Protein AF-A0A2V8UG35-F1 (afdb_monomer)

Foldseek 3Di:
DAAADDPPDDDAPAEAEGAGGDWDWDWDWDQDPPPRDTDTHTQYIAHYANPKADWDDDPQKIKIKSQQADPPPDDDDPVRRQVSGDFMKIFIARNRRNHTPDIPPCVGPGGDDHDDDDDDDDDPPPPDDDDDDDDDDDDD

Radius of gyration: 21.43 Å; Cα contacts (8 Å, |Δi|>4): 266; chains: 1; bounding box: 59×29×73 Å

Solvent-accessible surface area (backbone atoms only — not comparable to full-atom values): 8472 Å² total; per-residue (Å²): 71,74,38,49,78,60,92,86,52,82,77,49,84,32,74,49,62,70,29,66,40,1,45,58,76,44,62,43,80,41,58,47,76,93,72,70,44,81,34,79,42,64,46,18,28,25,32,58,19,45,44,34,47,73,67,44,76,58,97,64,31,33,38,37,38,23,21,14,50,52,85,76,86,68,99,66,55,73,70,62,45,59,70,64,37,40,52,19,33,49,34,33,19,36,61,87,55,39,45,78,76,44,66,50,61,75,77,41,85,50,56,48,80,88,72,75,80,84,86,82,83,84,80,78,72,79,76,75,83,90,73,85,85,76,85,80,80,87,80,135

pLDDT: mean 85.72, std 15.97, range [38.44, 98.69]

Mean predicted aligned error: 9.14 Å

Sequence (140 aa):
MWGPVSESAPKFPIHNGSNPHGSVMAFKIQPDGDSYKPSLQPAWISADFNLPDPVVIANGVVFALSTGENAQQTGSTDEKRMQSARPAVLYALDARSGKVLYQSGSAITSWVHFSGLAVSMFLMARFMPWTTIRKFTVLV

Nearest PDB structures (foldseek):
  5glm-assembly1_A  TM=5.597E-01  e=2.164E+00  uncultured bacterium
  4mlg-assembly1_B  TM=5.110E-01  e=7.663E+00  uncultured organism
  5mp9-assembly1_J  TM=3.159E-01  e=6.831E+00  Saccharomyces cerevisiae S288C

Secondary structure (DSSP, 8-state):
-BSSPPTTSPPPSEE-S--SSB--EEEEEEE-GGG--EEEEEEEE-S--SSBPPPEEETTEEEEEE-------SS--HHHHHHH----EEEEEETTT--EEEE-GGG--S--SS--------------S-----------

Structure (mmCIF, N/CA/C/O backbone):
data_AF-A0A2V8UG35-F1
#
_entry.id   AF-A0A2V8UG35-F1
#
loop_
_atom_site.group_PDB
_atom_site.id
_atom_site.type_symbol
_atom_site.label_atom_id
_atom_site.label_alt_id
_atom_site.label_comp_id
_atom_site.label_asym_id
_atom_site.label_entity_id
_atom_site.label_seq_id
_atom_site.pdbx_PDB_ins_code
_atom_site.Cartn_x
_atom_site.Cartn_y
_a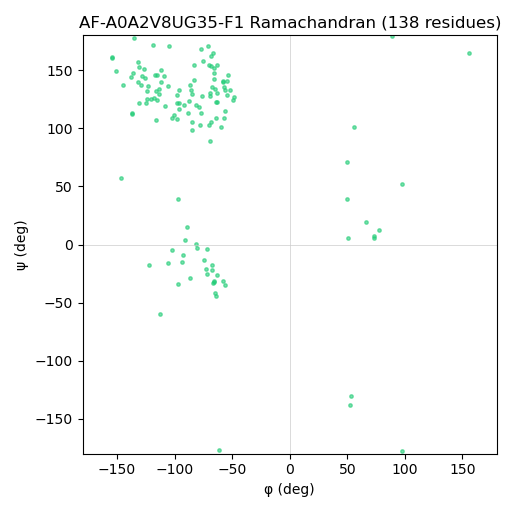tom_site.Cartn_z
_atom_site.occupancy
_atom_site.B_iso_or_equiv
_atom_site.auth_seq_id
_atom_site.auth_comp_id
_atom_site.auth_asym_id
_atom_site.auth_atom_id
_atom_site.pdbx_PDB_model_num
ATOM 1 N N . MET A 1 1 ? 3.938 6.225 2.457 1.00 68.31 1 MET A N 1
ATOM 2 C CA . MET A 1 1 ? 5.005 6.977 3.164 1.00 68.31 1 MET A CA 1
ATOM 3 C C . MET A 1 1 ? 6.350 6.365 2.807 1.00 68.31 1 MET A C 1
ATOM 5 O O . MET A 1 1 ? 6.412 5.144 2.730 1.00 68.31 1 MET A O 1
ATOM 9 N N . TRP A 1 2 ? 7.362 7.189 2.519 1.00 84.62 2 TRP A N 1
ATOM 10 C CA . TRP A 1 2 ? 8.691 6.729 2.096 1.00 84.62 2 TRP A CA 1
ATOM 11 C C . TRP A 1 2 ? 9.570 6.343 3.286 1.00 84.62 2 TRP A C 1
ATOM 13 O O . TRP A 1 2 ? 9.572 7.048 4.294 1.00 84.62 2 TRP A O 1
ATOM 23 N N . GLY A 1 3 ? 10.352 5.280 3.119 1.00 88.69 3 GLY A N 1
ATOM 24 C CA . GLY A 1 3 ? 11.383 4.853 4.055 1.00 88.69 3 GLY A CA 1
ATOM 25 C C . GLY A 1 3 ? 10.868 3.898 5.131 1.00 88.69 3 GLY A C 1
ATOM 26 O O . GLY A 1 3 ? 9.679 3.553 5.149 1.00 88.69 3 GLY A O 1
ATOM 27 N N . PRO A 1 4 ? 11.767 3.448 6.021 1.00 92.75 4 PRO A N 1
ATOM 28 C CA . PRO A 1 4 ? 11.409 2.539 7.093 1.00 92.75 4 PRO A CA 1
ATOM 29 C C . PRO A 1 4 ? 10.506 3.231 8.115 1.00 92.75 4 PRO A C 1
ATOM 31 O O . PRO A 1 4 ? 10.429 4.458 8.211 1.00 92.75 4 PRO A O 1
ATOM 34 N N . VAL A 1 5 ? 9.835 2.419 8.925 1.00 92.31 5 VAL A N 1
ATOM 35 C CA . VAL A 1 5 ? 9.084 2.901 10.087 1.00 92.31 5 VAL A CA 1
ATOM 36 C C . VAL A 1 5 ? 10.016 3.684 11.017 1.00 92.31 5 VAL A C 1
ATOM 38 O O . VAL A 1 5 ? 11.122 3.228 11.299 1.00 92.31 5 VAL A O 1
ATOM 41 N N . SER A 1 6 ? 9.560 4.840 11.518 1.00 91.12 6 SER A N 1
ATOM 42 C CA . SER A 1 6 ? 10.319 5.625 12.501 1.00 91.12 6 SER A CA 1
ATOM 43 C C . SER A 1 6 ? 10.697 4.772 13.715 1.00 91.12 6 SER A C 1
ATOM 45 O O . SER A 1 6 ? 9.874 4.016 14.235 1.00 91.12 6 SER A O 1
ATOM 47 N N . GLU A 1 7 ? 1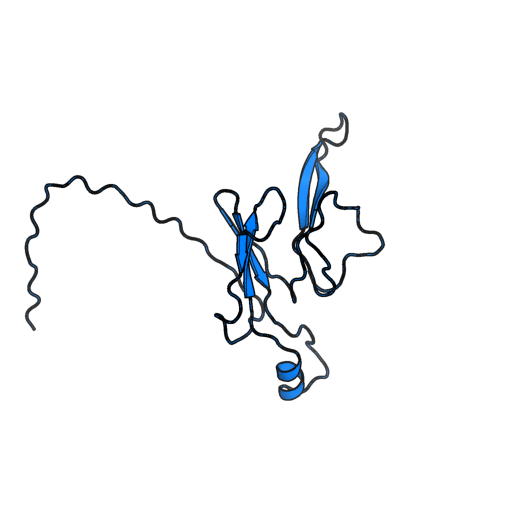1.912 4.957 14.227 1.00 90.88 7 GLU A N 1
ATOM 48 C CA . GLU A 1 7 ? 12.389 4.294 15.446 1.00 90.88 7 GLU A CA 1
ATOM 49 C C . GLU A 1 7 ? 11.501 4.602 16.663 1.00 90.88 7 GLU A C 1
ATOM 51 O O . GLU A 1 7 ? 11.311 3.753 17.535 1.00 90.88 7 GLU A O 1
ATOM 56 N N . SER A 1 8 ? 10.902 5.797 16.684 1.00 92.50 8 SER A N 1
ATOM 57 C CA . SER A 1 8 ? 9.982 6.271 17.722 1.00 92.50 8 SER A CA 1
ATOM 58 C C . SER A 1 8 ? 8.506 5.975 17.434 1.00 92.50 8 SER A C 1
ATOM 60 O O . SER A 1 8 ? 7.635 6.410 18.190 1.00 92.50 8 SER A O 1
ATOM 62 N N . ALA A 1 9 ? 8.189 5.264 16.347 1.00 88.12 9 ALA A N 1
ATOM 63 C CA . ALA A 1 9 ? 6.805 4.949 16.016 1.00 88.12 9 ALA A CA 1
ATOM 64 C C . ALA A 1 9 ? 6.169 4.012 17.063 1.00 88.12 9 ALA A C 1
ATOM 66 O O . ALA A 1 9 ? 6.838 3.112 17.590 1.00 88.12 9 ALA A O 1
ATOM 67 N N . PRO A 1 10 ? 4.853 4.149 17.313 1.00 90.19 10 PRO A N 1
ATOM 68 C CA . PRO A 1 10 ? 4.099 3.174 18.087 1.00 90.19 10 PRO A CA 1
ATOM 69 C C . PRO A 1 10 ? 4.257 1.756 17.528 1.00 90.19 10 PRO A C 1
ATOM 71 O O . PRO A 1 10 ? 4.338 1.548 16.315 1.00 90.19 10 PRO A O 1
ATOM 74 N N . LYS A 1 11 ? 4.265 0.755 18.412 1.00 93.19 11 LYS A N 1
ATOM 75 C CA . LYS A 1 11 ? 4.339 -0.646 17.992 1.00 93.19 11 LYS A CA 1
ATOM 76 C C . LYS A 1 11 ? 2.982 -1.110 17.471 1.00 93.19 11 LYS A C 1
ATOM 78 O O . LYS A 1 11 ? 1.967 -0.981 18.150 1.00 93.19 11 LYS A O 1
ATOM 83 N N . PHE A 1 12 ? 2.982 -1.679 16.271 1.00 95.69 12 PHE A N 1
ATOM 84 C CA . PHE A 1 12 ? 1.804 -2.310 15.690 1.00 95.69 12 PHE A CA 1
ATOM 85 C C . PHE A 1 12 ? 1.707 -3.763 16.173 1.00 95.69 12 PHE A C 1
ATOM 87 O O . PHE A 1 12 ? 2.709 -4.477 16.113 1.00 95.69 12 PHE A O 1
ATOM 94 N N . PRO A 1 13 ? 0.530 -4.231 16.624 1.00 97.38 13 PRO A N 1
ATOM 95 C CA . PRO A 1 13 ? 0.381 -5.593 17.137 1.00 97.38 13 PRO A CA 1
ATOM 96 C C . PRO A 1 13 ? 0.422 -6.667 16.038 1.00 97.38 13 PRO A C 1
ATOM 98 O O . PRO A 1 13 ? 0.710 -7.824 16.331 1.00 97.38 13 PRO A O 1
ATOM 101 N N . ILE A 1 14 ? 0.154 -6.306 14.777 1.00 98.06 14 ILE A N 1
ATOM 102 C CA . ILE A 1 14 ? 0.250 -7.205 13.619 1.00 98.06 14 ILE A CA 1
ATOM 103 C C . ILE A 1 14 ? 1.257 -6.628 12.622 1.00 98.06 14 ILE A C 1
ATOM 105 O O . ILE A 1 14 ? 1.107 -5.488 12.175 1.00 98.06 14 ILE A O 1
ATOM 109 N N . HIS A 1 15 ? 2.254 -7.434 12.252 1.00 96.25 15 HIS A N 1
ATOM 110 C CA . HIS A 1 15 ? 3.333 -7.059 11.338 1.00 96.25 15 HIS A CA 1
ATOM 111 C C . HIS A 1 15 ? 3.402 -8.044 10.169 1.00 96.25 15 HIS A C 1
ATOM 113 O O . HIS A 1 15 ? 3.597 -9.240 10.377 1.00 96.25 15 HIS A O 1
ATOM 119 N N . ASN A 1 16 ? 3.271 -7.557 8.934 1.00 96.75 16 ASN A N 1
ATOM 120 C CA . ASN A 1 16 ? 3.217 -8.409 7.740 1.00 96.75 16 ASN A CA 1
ATOM 121 C C . ASN A 1 16 ? 4.582 -8.550 7.034 1.00 96.75 16 ASN A C 1
ATOM 123 O O . ASN A 1 16 ? 4.649 -8.569 5.811 1.00 96.75 16 ASN A O 1
ATOM 127 N N . GLY A 1 17 ? 5.673 -8.669 7.798 1.00 93.69 17 GLY A N 1
ATOM 128 C CA . GLY A 1 17 ? 7.046 -8.746 7.266 1.00 93.69 17 GLY A CA 1
ATOM 129 C C . GLY A 1 17 ? 7.790 -7.408 7.277 1.00 93.69 17 GLY A C 1
ATOM 130 O O . GLY A 1 17 ? 7.278 -6.425 7.800 1.00 93.69 17 GLY A O 1
ATOM 131 N N . SER A 1 18 ? 9.023 -7.379 6.767 1.00 94.50 18 SER A N 1
ATOM 132 C CA . SER A 1 18 ? 9.843 -6.160 6.720 1.00 94.50 18 SER A CA 1
ATOM 133 C C . SER A 1 18 ? 9.282 -5.129 5.737 1.00 94.50 18 SER A C 1
ATOM 135 O O . SER A 1 18 ? 8.596 -5.482 4.780 1.00 94.50 18 SER A O 1
ATOM 137 N N . ASN A 1 19 ? 9.574 -3.852 5.987 1.00 95.19 19 ASN A N 1
ATOM 138 C CA . ASN A 1 19 ? 9.075 -2.711 5.212 1.00 95.19 19 ASN A CA 1
ATOM 139 C C . ASN A 1 19 ? 10.082 -1.537 5.126 1.00 95.19 19 ASN A C 1
ATOM 141 O O . ASN A 1 19 ? 9.776 -0.423 5.558 1.00 95.19 19 ASN A O 1
ATOM 145 N N . PRO A 1 20 ? 11.306 -1.773 4.615 1.00 95.06 20 PRO A N 1
ATOM 146 C CA . PRO A 1 20 ? 12.369 -0.766 4.575 1.00 95.06 20 PRO A CA 1
ATOM 147 C C . PRO A 1 20 ? 12.116 0.427 3.637 1.00 95.06 20 PRO A C 1
ATOM 149 O O . PRO A 1 20 ? 12.735 1.472 3.828 1.00 95.06 20 PRO A O 1
ATOM 152 N N . HIS A 1 21 ? 11.251 0.307 2.628 1.00 93.50 21 HIS A N 1
ATOM 153 C CA . HIS A 1 21 ? 11.048 1.349 1.610 1.00 93.50 21 HIS A CA 1
ATOM 154 C C . HIS A 1 21 ? 9.735 2.117 1.782 1.00 93.50 21 HIS A C 1
ATOM 156 O O . HIS A 1 21 ? 9.567 3.205 1.220 1.00 93.50 21 HIS A O 1
ATOM 162 N N . GLY A 1 22 ? 8.819 1.572 2.574 1.00 94.50 22 GLY A N 1
ATOM 163 C CA . GLY A 1 22 ? 7.520 2.157 2.844 1.00 94.50 22 GLY A CA 1
ATOM 164 C C . GLY A 1 22 ? 6.504 1.102 3.252 1.00 94.50 22 GLY A C 1
ATOM 165 O O . GLY A 1 22 ? 6.702 -0.100 3.084 1.00 94.50 22 GLY A O 1
ATOM 166 N N . SER A 1 23 ? 5.389 1.558 3.812 1.00 96.06 23 SER A N 1
ATOM 167 C CA . SER A 1 23 ? 4.296 0.686 4.243 1.00 96.06 23 SER A CA 1
ATOM 168 C C . SER A 1 23 ? 2.953 1.409 4.257 1.00 96.06 23 SER A C 1
ATOM 170 O O . SER A 1 23 ? 2.875 2.643 4.274 1.00 96.06 23 SER A O 1
ATOM 172 N N . VAL A 1 24 ? 1.893 0.605 4.264 1.00 96.44 24 VAL A N 1
ATOM 173 C CA . VAL A 1 24 ? 0.533 0.994 4.632 1.00 96.44 24 VAL A CA 1
ATOM 174 C C . VAL A 1 24 ? 0.326 0.632 6.101 1.00 96.44 24 VAL A C 1
ATOM 176 O O . VAL A 1 24 ? 0.643 -0.479 6.533 1.00 96.44 24 VAL A O 1
ATOM 179 N N . MET A 1 25 ? -0.217 1.572 6.868 1.00 96.25 25 MET A N 1
ATOM 180 C CA . MET A 1 25 ? -0.462 1.427 8.301 1.00 96.25 25 MET A CA 1
ATOM 181 C C . MET A 1 25 ? -1.937 1.664 8.591 1.00 96.25 25 MET A C 1
ATOM 183 O O . MET A 1 25 ? -2.523 2.619 8.080 1.00 96.25 25 MET A O 1
ATOM 187 N N . ALA A 1 26 ? -2.523 0.827 9.439 1.00 96.88 26 ALA A N 1
ATOM 188 C CA . ALA A 1 26 ? -3.894 0.994 9.892 1.00 96.88 26 ALA A CA 1
ATOM 189 C C . ALA A 1 26 ? -3.948 1.343 11.375 1.00 96.88 26 ALA A C 1
ATOM 191 O O . ALA A 1 26 ? -3.241 0.758 12.199 1.00 96.88 26 ALA A O 1
ATOM 192 N N . PHE A 1 27 ? -4.858 2.252 11.710 1.00 95.75 27 PHE A N 1
ATOM 193 C CA . PHE A 1 27 ? -5.143 2.673 13.073 1.00 95.75 27 PHE A CA 1
ATOM 194 C C . PHE A 1 27 ? -6.634 2.510 13.359 1.00 95.75 27 PHE A C 1
ATOM 196 O O . PHE A 1 27 ? -7.478 2.753 12.495 1.00 95.75 27 PHE A O 1
ATOM 203 N N . LYS A 1 28 ? -6.963 2.116 14.585 1.00 93.81 28 LYS A N 1
ATOM 204 C CA . LYS A 1 28 ? -8.317 2.216 15.129 1.00 93.81 28 LYS A CA 1
ATOM 205 C C . LYS A 1 28 ? -8.484 3.597 15.745 1.00 93.81 28 LYS A C 1
ATOM 207 O O . LYS A 1 28 ? -7.603 4.053 16.466 1.00 93.81 28 LYS A O 1
ATOM 212 N N . ILE A 1 29 ? -9.629 4.224 15.505 1.00 93.12 29 ILE A N 1
ATOM 213 C CA . ILE A 1 29 ? -10.023 5.435 16.224 1.00 93.12 29 ILE A CA 1
ATOM 214 C C . ILE A 1 29 ? -10.756 4.992 17.489 1.00 93.12 29 ILE A C 1
ATOM 216 O O . ILE A 1 29 ? -11.729 4.241 17.403 1.00 93.12 29 ILE A O 1
ATOM 220 N N . GLN A 1 30 ? -10.276 5.420 18.654 1.00 89.69 30 GLN A N 1
ATOM 221 C CA . GLN A 1 30 ? -10.890 5.121 19.950 1.00 89.69 30 GLN A CA 1
ATOM 222 C C . GLN A 1 30 ? -10.928 6.370 20.834 1.00 89.69 30 GLN A C 1
ATOM 224 O O . GLN A 1 30 ? -10.015 7.187 20.738 1.00 89.69 30 GLN A O 1
ATOM 229 N N . PRO A 1 31 ? -11.936 6.532 21.705 1.00 88.12 31 PRO A N 1
ATOM 230 C CA . PRO A 1 31 ? -11.920 7.580 22.719 1.00 88.12 31 PRO A CA 1
ATOM 231 C C . PRO A 1 31 ? -10.695 7.460 23.632 1.00 88.12 31 PRO A C 1
ATOM 233 O O . PRO A 1 31 ? -10.309 6.357 24.017 1.00 88.12 31 PRO A O 1
ATOM 236 N N . ASP A 1 32 ? -10.099 8.594 23.978 1.00 85.38 32 ASP A N 1
ATOM 237 C CA . ASP A 1 32 ? -9.051 8.689 24.988 1.00 85.38 32 ASP A CA 1
ATOM 238 C C . ASP A 1 32 ? -9.678 8.813 26.383 1.00 85.38 32 ASP A C 1
ATOM 240 O O . ASP A 1 32 ? -10.148 9.889 26.784 1.00 85.38 32 ASP A O 1
ATOM 244 N N . GLY A 1 33 ? -9.744 7.684 27.092 1.00 79.19 33 GLY A N 1
ATOM 245 C CA . GLY A 1 33 ? -10.427 7.572 28.381 1.00 79.19 33 GLY A CA 1
ATOM 246 C C . GLY A 1 33 ? -11.868 8.088 28.318 1.00 79.19 33 GLY A C 1
ATOM 247 O O . GLY A 1 33 ? -12.578 7.880 27.333 1.00 79.19 33 GLY A O 1
ATOM 248 N N . ASP A 1 34 ? -12.279 8.826 29.348 1.00 81.88 34 ASP A N 1
ATOM 249 C CA . ASP A 1 34 ? -13.619 9.425 29.429 1.00 81.88 34 ASP A CA 1
ATOM 250 C C . ASP A 1 34 ? -13.750 10.728 28.618 1.00 81.88 34 ASP A C 1
ATOM 252 O O . ASP A 1 34 ? -14.820 11.332 28.556 1.00 81.88 34 ASP A O 1
ATOM 256 N N . SER A 1 35 ? -12.663 11.205 28.001 1.00 76.38 35 SER A N 1
ATOM 257 C CA . SER A 1 35 ? -12.602 12.562 27.445 1.00 76.38 35 SER A CA 1
ATOM 258 C C . SER A 1 35 ? -13.237 12.717 26.057 1.00 76.38 35 SER A C 1
ATOM 260 O O . SER A 1 35 ? -13.209 13.817 25.507 1.00 76.38 35 SER A O 1
ATOM 262 N N . TYR A 1 36 ? -13.797 11.648 25.471 1.00 82.62 36 TYR A N 1
ATOM 263 C CA . TYR A 1 36 ? -14.322 11.572 24.090 1.00 82.62 36 TYR A CA 1
ATOM 264 C C . TYR A 1 36 ? -13.362 12.071 22.989 1.00 82.62 36 TYR A C 1
ATOM 266 O O . TYR A 1 36 ? -13.734 12.117 21.815 1.00 82.62 36 TYR A O 1
ATOM 274 N N . LYS A 1 37 ? -12.116 12.423 23.325 1.00 91.94 37 LYS A N 1
ATOM 275 C CA . LYS A 1 37 ? -11.108 12.856 22.360 1.00 91.94 37 LYS A CA 1
ATOM 276 C C . LYS A 1 37 ? -10.703 11.654 21.508 1.00 91.94 37 LYS A C 1
ATOM 278 O O . LYS A 1 37 ? -10.404 10.604 22.072 1.00 91.94 37 LYS A O 1
ATOM 283 N N . PRO A 1 38 ? -10.683 11.762 20.171 1.00 91.69 38 PRO A N 1
ATOM 284 C CA . PRO A 1 38 ? -10.248 10.656 19.334 1.00 91.69 38 PRO A CA 1
ATOM 285 C C . PRO A 1 38 ? -8.742 10.419 19.508 1.00 91.69 38 PRO A C 1
ATOM 287 O O . PRO A 1 38 ? -7.934 11.330 19.340 1.00 91.69 38 PRO A O 1
ATOM 290 N N . SER A 1 39 ? -8.371 9.177 19.801 1.00 92.25 39 SER A N 1
ATOM 291 C CA . SER A 1 39 ? -7.002 8.663 19.798 1.00 92.25 39 SER A CA 1
ATOM 292 C C . SER A 1 39 ? -6.819 7.648 18.668 1.00 92.25 39 SER A C 1
ATOM 294 O O . SER A 1 39 ? -7.765 6.960 18.271 1.00 92.25 39 SER A O 1
ATOM 296 N N . LEU A 1 40 ? -5.596 7.558 18.139 1.00 93.31 40 LEU A N 1
ATOM 297 C CA . LEU A 1 40 ? -5.216 6.581 17.118 1.00 93.31 40 LEU A CA 1
ATOM 298 C C . LEU A 1 40 ? -4.475 5.417 17.773 1.00 93.31 40 LEU A C 1
ATOM 300 O O . LEU A 1 40 ? -3.344 5.567 18.226 1.00 93.31 40 LEU A O 1
ATOM 304 N N . GLN A 1 41 ? -5.100 4.245 17.782 1.00 94.00 41 GLN A N 1
ATOM 305 C CA . GLN A 1 41 ? -4.500 3.012 18.284 1.00 94.00 41 GLN A CA 1
ATOM 306 C C . GLN A 1 41 ? -3.934 2.196 17.112 1.00 94.00 41 GLN A C 1
ATOM 308 O O . GLN A 1 41 ? -4.698 1.855 16.203 1.00 94.00 41 GLN A O 1
ATOM 313 N N . PRO A 1 42 ? -2.630 1.863 17.090 1.00 96.12 42 PRO A N 1
ATOM 314 C CA . PRO A 1 42 ? -2.037 1.044 16.032 1.00 96.12 42 PRO A CA 1
ATOM 315 C C . PRO A 1 42 ? -2.754 -0.304 15.880 1.00 96.12 42 PRO A C 1
ATOM 317 O O . PRO A 1 42 ? -3.001 -0.997 16.868 1.00 96.12 42 PRO A O 1
ATOM 320 N N . ALA A 1 43 ? -3.085 -0.698 14.648 1.00 97.56 43 ALA A N 1
ATOM 321 C CA . ALA A 1 43 ? -3.794 -1.949 14.365 1.00 97.56 43 ALA A CA 1
ATOM 322 C C . ALA A 1 43 ? -2.917 -2.957 13.617 1.00 97.56 43 ALA A C 1
ATOM 324 O O . ALA A 1 43 ? -2.667 -4.050 14.115 1.00 97.56 43 ALA A O 1
ATOM 325 N N . TRP A 1 44 ? -2.426 -2.595 12.435 1.00 98.06 44 TRP A N 1
ATOM 326 C CA . TRP A 1 44 ? -1.515 -3.435 11.662 1.00 98.06 44 TRP A CA 1
ATOM 327 C C . TRP A 1 44 ? -0.639 -2.599 10.738 1.00 98.06 44 TRP A C 1
ATOM 329 O O . TRP A 1 44 ? -0.975 -1.459 10.403 1.00 98.06 44 TRP A O 1
ATOM 339 N N . ILE A 1 45 ? 0.470 -3.196 10.312 1.00 97.50 45 ILE A N 1
ATOM 340 C CA . ILE A 1 45 ? 1.374 -2.631 9.315 1.00 97.50 45 ILE A CA 1
ATOM 341 C C . ILE A 1 45 ? 1.661 -3.647 8.205 1.00 97.50 45 ILE A C 1
ATOM 343 O O . ILE A 1 45 ? 1.808 -4.849 8.459 1.00 97.50 45 ILE A O 1
ATOM 347 N N . SER A 1 46 ? 1.661 -3.175 6.958 1.00 97.50 46 SER A N 1
ATOM 348 C CA . SER A 1 46 ? 1.891 -4.005 5.775 1.00 97.50 46 SER A CA 1
ATOM 349 C C . SER A 1 46 ? 3.346 -4.469 5.653 1.00 97.50 46 SER A C 1
ATOM 351 O O . SER A 1 46 ? 4.240 -3.966 6.338 1.00 97.50 46 SER A O 1
ATOM 353 N N . ALA A 1 47 ? 3.568 -5.384 4.705 1.00 95.75 47 ALA A N 1
ATOM 354 C CA . ALA A 1 47 ? 4.880 -5.657 4.126 1.00 95.75 47 ALA A CA 1
ATOM 355 C C . ALA A 1 47 ? 5.458 -4.413 3.420 1.00 95.75 47 ALA A C 1
ATOM 357 O O . ALA A 1 47 ? 4.842 -3.341 3.416 1.00 95.75 47 ALA A O 1
ATOM 358 N N . ASP A 1 48 ? 6.623 -4.583 2.803 1.00 96.31 48 ASP A N 1
ATOM 359 C CA . ASP A 1 48 ? 7.323 -3.549 2.052 1.00 96.31 48 ASP A CA 1
ATOM 360 C C . ASP A 1 48 ? 6.550 -3.063 0.823 1.00 96.31 48 ASP A C 1
ATOM 362 O O . ASP A 1 48 ? 6.103 -3.846 -0.017 1.00 96.31 48 ASP A O 1
ATOM 366 N N . PHE A 1 49 ? 6.433 -1.745 0.712 1.00 95.81 49 PHE A N 1
ATOM 367 C CA . PHE A 1 49 ? 5.971 -1.052 -0.479 1.00 95.81 49 PHE A CA 1
ATOM 368 C C . PHE A 1 49 ? 7.049 -0.058 -0.886 1.00 95.81 49 PHE A C 1
ATOM 370 O O . PHE A 1 49 ? 7.399 0.834 -0.113 1.00 95.81 49 PHE A O 1
ATOM 377 N N . ASN A 1 50 ? 7.508 -0.132 -2.133 1.00 94.12 50 ASN A N 1
ATOM 378 C CA . ASN A 1 50 ? 8.279 0.960 -2.704 1.00 94.12 50 ASN A CA 1
ATOM 379 C C . ASN A 1 50 ? 7.336 2.144 -2.934 1.00 94.12 50 ASN A C 1
ATOM 381 O O . ASN A 1 50 ? 6.532 2.097 -3.871 1.00 94.12 50 ASN A O 1
ATOM 385 N N . LEU A 1 51 ? 7.416 3.142 -2.044 1.00 92.75 51 LEU A N 1
ATOM 386 C CA . LEU A 1 51 ? 6.684 4.410 -2.111 1.00 92.75 51 LEU A CA 1
ATOM 387 C C . LEU A 1 51 ? 5.174 4.215 -2.347 1.00 92.75 51 LEU A C 1
ATOM 389 O O . LEU A 1 51 ? 4.697 4.487 -3.445 1.00 92.75 51 LEU A O 1
ATOM 393 N N . PRO A 1 52 ? 4.402 3.709 -1.363 1.00 94.12 52 PRO A N 1
ATOM 394 C CA . PRO A 1 52 ? 2.983 3.449 -1.572 1.00 94.12 52 PRO A CA 1
ATOM 395 C C . PRO A 1 52 ? 2.189 4.744 -1.763 1.00 94.12 52 PRO A C 1
ATOM 397 O O . PRO A 1 52 ? 2.347 5.683 -0.973 1.00 94.12 52 PRO A O 1
ATOM 400 N N . ASP A 1 53 ? 1.295 4.729 -2.749 1.00 93.31 53 ASP A N 1
ATOM 401 C CA . ASP A 1 53 ? 0.287 5.768 -2.980 1.00 93.31 53 ASP A CA 1
ATOM 402 C C . ASP A 1 53 ? -0.903 5.654 -2.005 1.00 93.31 53 ASP A C 1
ATOM 404 O O . ASP A 1 53 ? -1.041 4.638 -1.306 1.00 93.31 53 ASP A O 1
ATOM 408 N N . PRO A 1 54 ? -1.787 6.674 -1.931 1.00 93.94 54 PRO A N 1
ATOM 409 C CA . PRO A 1 54 ? -3.021 6.590 -1.158 1.00 93.94 54 PRO A CA 1
ATOM 410 C C . PRO A 1 54 ? -3.844 5.345 -1.511 1.00 93.94 54 PRO A C 1
ATOM 412 O O . PRO A 1 54 ? -4.066 5.025 -2.679 1.00 93.94 54 PRO A O 1
ATOM 415 N N . VAL A 1 55 ? -4.308 4.638 -0.480 1.00 95.62 55 VAL A N 1
ATOM 416 C CA . VAL A 1 55 ? -5.060 3.391 -0.647 1.00 95.62 55 VAL A CA 1
ATOM 417 C C . VAL A 1 55 ? -6.540 3.647 -0.916 1.00 95.62 55 VAL A C 1
ATOM 419 O O . VAL A 1 55 ? -7.109 4.637 -0.458 1.00 95.62 55 VAL A O 1
ATOM 422 N N . VAL A 1 56 ? -7.191 2.695 -1.582 1.00 96.44 56 VAL A N 1
ATOM 423 C CA . VAL A 1 56 ? -8.652 2.648 -1.733 1.00 96.44 56 VAL A CA 1
ATOM 424 C C . VAL A 1 56 ? -9.185 1.437 -0.990 1.00 96.44 56 VAL A C 1
ATOM 426 O O . VAL A 1 56 ? -8.644 0.343 -1.115 1.00 96.44 56 VAL A O 1
ATOM 429 N N . ILE A 1 57 ? -10.252 1.611 -0.213 1.00 96.38 57 ILE A N 1
ATOM 430 C CA . ILE A 1 57 ? -10.817 0.539 0.612 1.00 96.38 57 ILE A CA 1
ATOM 431 C C . ILE A 1 57 ? -12.245 0.255 0.158 1.00 96.38 57 ILE A C 1
ATOM 433 O O . ILE A 1 57 ? -13.077 1.159 0.126 1.00 96.38 57 ILE A O 1
ATOM 437 N N . ALA A 1 58 ? -12.544 -1.003 -0.159 1.00 96.00 58 ALA A N 1
ATOM 438 C CA . ALA A 1 58 ? -13.889 -1.451 -0.509 1.00 96.00 58 ALA A CA 1
ATOM 439 C C . ALA A 1 58 ? -14.128 -2.875 0.002 1.00 96.00 58 ALA A C 1
ATOM 441 O O . ALA A 1 58 ? -13.260 -3.735 -0.114 1.00 96.00 58 ALA A O 1
ATOM 442 N N . ASN A 1 59 ? -15.310 -3.130 0.573 1.00 95.00 59 ASN A N 1
ATOM 443 C CA . ASN A 1 59 ? -15.750 -4.462 1.016 1.00 95.00 59 ASN A CA 1
ATOM 444 C C . ASN A 1 59 ? -14.730 -5.227 1.888 1.00 95.00 59 ASN A C 1
ATOM 446 O O . ASN A 1 59 ? -14.568 -6.436 1.755 1.00 95.00 59 ASN A O 1
ATOM 450 N N . GLY A 1 60 ? -14.034 -4.525 2.788 1.00 96.88 60 GLY A N 1
ATOM 451 C CA . GLY A 1 60 ? -13.045 -5.138 3.683 1.00 96.88 60 GLY A CA 1
ATOM 452 C C . GLY A 1 60 ? -11.700 -5.463 3.024 1.00 96.88 60 GLY A C 1
ATOM 453 O O . GLY A 1 60 ? -10.887 -6.156 3.632 1.00 96.88 60 GLY A O 1
ATOM 454 N N . VAL A 1 61 ? -11.450 -4.948 1.820 1.00 98.00 61 VAL A N 1
ATOM 455 C CA . VAL A 1 61 ? -10.188 -5.085 1.090 1.00 98.00 61 VAL A CA 1
ATOM 456 C C . VAL A 1 61 ? -9.549 -3.712 0.917 1.00 98.00 61 VAL A C 1
ATOM 458 O O . VAL A 1 61 ? -10.215 -2.759 0.511 1.00 98.00 61 VAL A O 1
ATOM 461 N N . VAL A 1 62 ? -8.258 -3.615 1.221 1.00 98.19 62 VAL A N 1
ATOM 462 C CA . VAL A 1 62 ? -7.427 -2.438 0.947 1.00 98.19 62 VAL A CA 1
ATOM 463 C C . VAL A 1 62 ? -6.692 -2.673 -0.365 1.00 98.19 62 VAL A C 1
ATOM 465 O O . VAL A 1 62 ? -5.869 -3.580 -0.460 1.00 98.19 62 VAL A O 1
ATOM 468 N N . PHE A 1 63 ? -6.974 -1.850 -1.364 1.00 97.75 63 PHE A N 1
ATOM 469 C CA . PHE A 1 63 ? -6.232 -1.795 -2.613 1.00 97.75 63 PHE A CA 1
ATOM 470 C C . PHE A 1 63 ? -5.127 -0.756 -2.478 1.00 97.75 63 PHE A C 1
ATOM 472 O O . PHE A 1 63 ? -5.392 0.418 -2.210 1.00 97.75 63 PHE A O 1
ATOM 479 N N . ALA A 1 64 ? -3.888 -1.204 -2.634 1.00 97.00 64 ALA A N 1
ATOM 480 C CA . ALA A 1 64 ? -2.701 -0.383 -2.465 1.00 97.00 64 ALA A CA 1
ATOM 481 C C . ALA A 1 64 ? -1.764 -0.582 -3.653 1.00 97.00 64 ALA A C 1
ATOM 483 O O . ALA A 1 64 ? -1.574 -1.706 -4.118 1.00 97.00 64 ALA A O 1
ATOM 484 N N . LEU A 1 65 ? -1.156 0.502 -4.125 1.00 96.94 65 LEU A N 1
ATOM 485 C CA . LEU A 1 65 ? -0.177 0.458 -5.201 1.00 96.94 65 LEU A CA 1
ATOM 486 C C . LEU A 1 65 ? 1.209 0.735 -4.625 1.00 96.94 65 LEU A C 1
ATOM 488 O O . LEU A 1 65 ? 1.451 1.810 -4.080 1.00 96.94 65 LEU A O 1
ATOM 492 N N . SER A 1 66 ? 2.124 -0.224 -4.754 1.00 96.12 66 SER A N 1
ATOM 493 C CA . SER A 1 66 ? 3.552 0.076 -4.668 1.00 96.12 66 SER A CA 1
ATOM 494 C C . SER A 1 66 ? 3.941 0.707 -5.995 1.00 96.12 66 SER A C 1
ATOM 496 O O . SER A 1 66 ? 3.859 0.049 -7.028 1.00 96.12 66 SER A O 1
ATOM 498 N N . THR A 1 67 ? 4.301 1.984 -5.981 1.00 94.94 67 THR A N 1
ATOM 499 C CA . THR A 1 67 ? 4.423 2.791 -7.205 1.00 94.94 67 THR A CA 1
ATOM 500 C C . THR A 1 67 ? 5.625 2.415 -8.052 1.00 94.94 67 THR A C 1
ATOM 502 O O . THR A 1 67 ? 5.614 2.638 -9.261 1.00 94.94 67 THR A O 1
ATOM 505 N N . GLY A 1 68 ? 6.666 1.855 -7.426 1.00 93.69 68 GLY A N 1
ATOM 506 C CA . GLY A 1 68 ? 7.910 1.591 -8.135 1.00 93.69 68 GLY A CA 1
ATOM 507 C C . GLY A 1 68 ? 8.722 2.861 -8.427 1.00 93.69 68 GLY A C 1
ATOM 508 O O . GLY A 1 68 ? 9.738 2.803 -9.116 1.00 93.69 68 GLY A O 1
ATOM 509 N N . GLU A 1 69 ? 8.295 4.002 -7.887 1.00 90.50 69 GLU A N 1
ATOM 510 C CA . GLU A 1 69 ? 8.898 5.303 -8.132 1.00 90.50 69 GLU A CA 1
ATOM 511 C C . GLU A 1 69 ? 10.357 5.388 -7.640 1.00 90.50 69 GLU A C 1
ATOM 513 O O . GLU A 1 69 ? 10.774 4.708 -6.699 1.00 90.50 69 GLU A O 1
ATOM 518 N N . ASN A 1 70 ? 11.123 6.284 -8.266 1.00 86.50 70 ASN A N 1
ATOM 519 C CA . ASN A 1 70 ? 12.299 6.898 -7.665 1.00 86.50 70 ASN A CA 1
ATOM 520 C C . ASN A 1 70 ? 11.975 8.329 -7.188 1.00 86.50 70 ASN A C 1
ATOM 522 O O . ASN A 1 70 ? 11.824 9.236 -8.011 1.00 86.50 70 ASN A O 1
ATOM 526 N N . ALA A 1 71 ? 11.909 8.522 -5.866 1.00 82.69 71 ALA A N 1
ATOM 527 C CA . ALA A 1 71 ? 11.549 9.796 -5.239 1.00 82.69 71 ALA A CA 1
ATOM 528 C C . ALA A 1 71 ? 12.629 10.891 -5.351 1.00 82.69 71 ALA A C 1
ATOM 530 O O . ALA A 1 71 ? 12.398 12.017 -4.911 1.00 82.69 71 ALA A O 1
ATOM 531 N N . GLN A 1 72 ? 13.807 10.607 -5.920 1.00 81.94 72 GLN A N 1
ATOM 532 C CA . GLN A 1 72 ? 14.857 11.611 -6.082 1.00 81.94 72 GLN A CA 1
ATOM 533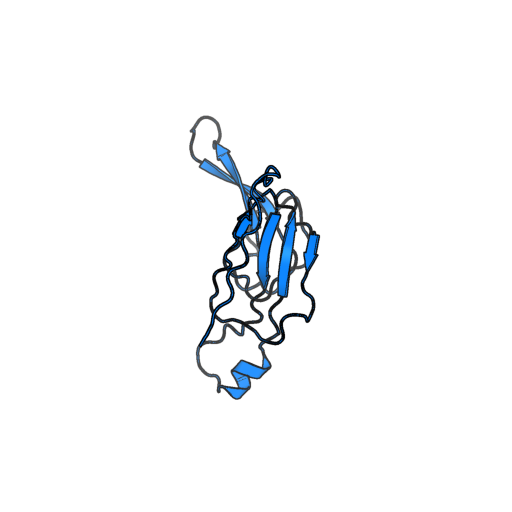 C C . GLN A 1 72 ? 14.448 12.676 -7.107 1.00 81.94 72 GLN A C 1
ATOM 535 O O . GLN A 1 72 ? 14.488 12.436 -8.311 1.00 81.94 72 GLN A O 1
ATOM 540 N N . GLN A 1 73 ? 14.099 13.874 -6.625 1.00 74.56 73 GLN A N 1
ATOM 541 C CA . GLN A 1 73 ? 13.607 14.970 -7.471 1.00 74.56 73 GLN A CA 1
ATOM 542 C C . GLN A 1 73 ? 14.687 15.951 -7.954 1.00 74.56 73 GLN A C 1
ATOM 544 O O . GLN A 1 73 ? 14.441 16.711 -8.886 1.00 74.56 73 GLN A O 1
ATOM 549 N N . THR A 1 74 ? 15.885 15.945 -7.364 1.00 77.31 74 THR A N 1
ATOM 550 C CA . THR A 1 74 ? 16.954 16.911 -7.680 1.00 77.31 74 THR A CA 1
ATOM 551 C C . THR A 1 74 ? 18.302 16.225 -7.923 1.00 77.31 74 THR A C 1
ATOM 553 O O . THR A 1 74 ? 18.535 15.098 -7.486 1.00 77.31 74 THR A O 1
ATOM 556 N N . GLY A 1 75 ? 19.209 16.886 -8.652 1.00 70.94 75 GLY A N 1
ATOM 557 C CA . GLY A 1 75 ? 20.617 16.468 -8.761 1.00 70.94 75 GLY A CA 1
ATOM 558 C C . GLY A 1 75 ? 20.882 15.132 -9.473 1.00 70.94 75 GLY A C 1
ATOM 559 O O . GLY A 1 75 ? 21.952 14.552 -9.295 1.00 70.94 75 GLY A O 1
ATOM 560 N N . SER A 1 76 ? 19.938 14.628 -10.270 1.00 67.38 76 SER A N 1
ATOM 561 C CA . SER A 1 76 ? 20.094 13.402 -11.063 1.00 67.38 76 SER A CA 1
ATOM 562 C C . SER A 1 76 ? 19.732 13.657 -12.526 1.00 67.38 76 SER A C 1
ATOM 564 O O . SER A 1 76 ? 18.854 14.467 -12.806 1.00 67.38 76 SER A O 1
ATOM 566 N N . THR A 1 77 ? 20.437 12.999 -13.455 1.00 76.00 77 THR A N 1
ATOM 567 C CA . THR A 1 77 ? 20.035 12.969 -14.869 1.00 76.00 77 THR A CA 1
ATOM 568 C C . THR A 1 77 ? 18.855 12.018 -15.041 1.00 76.00 77 THR A C 1
ATOM 570 O O . THR A 1 77 ? 18.675 11.102 -14.229 1.00 76.00 77 THR A O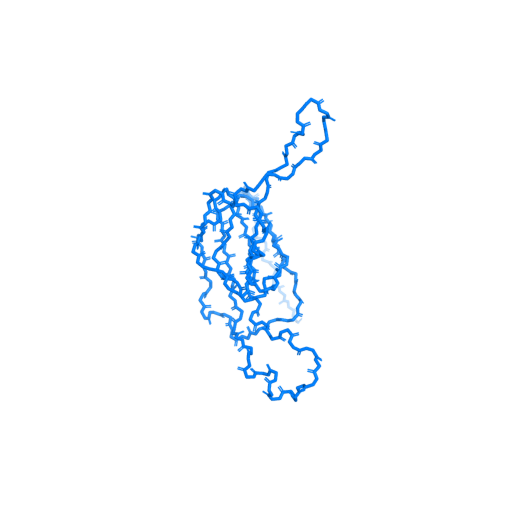 1
ATOM 573 N N . ASP A 1 78 ? 18.078 12.192 -16.107 1.00 73.19 78 ASP A N 1
ATOM 574 C CA . ASP A 1 78 ? 16.929 11.331 -16.394 1.00 73.19 78 ASP A CA 1
ATOM 575 C C . ASP A 1 78 ? 17.326 9.848 -16.487 1.00 73.19 78 ASP A C 1
ATOM 577 O O . ASP A 1 78 ? 16.605 8.985 -15.978 1.00 73.19 78 ASP A O 1
ATOM 581 N N . GLU A 1 79 ? 18.518 9.525 -17.011 1.00 73.94 79 GLU A N 1
ATOM 582 C CA . GLU A 1 79 ? 18.981 8.130 -17.051 1.00 73.94 79 GLU A CA 1
ATOM 583 C C . GLU A 1 79 ? 19.205 7.556 -15.648 1.00 73.94 79 GLU A C 1
ATOM 585 O O . GLU A 1 79 ? 18.819 6.420 -15.373 1.00 73.94 79 GLU A O 1
ATOM 590 N N . LYS A 1 80 ? 19.791 8.336 -14.731 1.00 73.38 80 LYS A N 1
ATOM 591 C CA . LYS A 1 80 ? 19.977 7.909 -13.334 1.00 73.38 80 LYS A CA 1
ATOM 592 C C . LYS A 1 80 ? 18.644 7.765 -12.610 1.00 73.38 80 LYS A C 1
ATOM 594 O O . LYS A 1 80 ? 18.507 6.886 -11.760 1.00 73.38 80 LYS A O 1
ATOM 599 N N . ARG A 1 81 ? 17.649 8.589 -12.951 1.00 68.44 81 ARG A N 1
ATOM 600 C CA . ARG A 1 81 ? 16.305 8.476 -12.375 1.00 68.44 81 ARG A CA 1
ATOM 601 C C . ARG A 1 81 ? 15.638 7.160 -12.755 1.00 68.44 81 ARG A C 1
ATOM 603 O O . ARG A 1 81 ? 15.093 6.492 -11.876 1.00 68.44 81 ARG A O 1
ATOM 610 N N . MET A 1 82 ? 15.740 6.778 -14.027 1.00 72.94 82 MET A N 1
ATOM 611 C CA . MET A 1 82 ? 15.154 5.552 -14.576 1.00 72.94 82 MET A CA 1
ATOM 612 C C . MET A 1 82 ? 15.784 4.274 -14.000 1.00 72.94 82 MET A C 1
ATOM 614 O O . MET A 1 82 ? 15.090 3.276 -13.839 1.00 72.94 82 MET A O 1
ATOM 618 N N . GLN A 1 83 ? 17.073 4.294 -13.644 1.00 75.12 83 GLN A N 1
ATOM 619 C CA . GLN A 1 83 ? 17.793 3.115 -13.127 1.00 75.12 83 GLN A CA 1
ATOM 620 C C . GLN A 1 83 ? 17.287 2.620 -11.761 1.00 75.12 83 GLN A C 1
ATOM 622 O O . GLN A 1 83 ? 17.323 1.417 -11.473 1.00 75.12 83 GLN A O 1
ATOM 627 N N . SER A 1 84 ? 16.808 3.534 -10.917 1.00 79.19 84 SER A N 1
ATOM 628 C CA . SER A 1 84 ? 16.327 3.203 -9.568 1.00 79.19 84 SER A CA 1
ATOM 629 C C . SER A 1 84 ? 14.825 2.930 -9.510 1.00 79.19 84 SER A C 1
ATOM 631 O O . SER A 1 84 ? 14.341 2.463 -8.482 1.00 79.19 84 SER A O 1
ATOM 633 N N . ALA A 1 85 ? 14.091 3.186 -10.596 1.00 87.69 85 ALA A N 1
ATOM 634 C CA . ALA A 1 85 ? 12.684 2.828 -10.681 1.00 87.69 85 ALA A CA 1
ATOM 635 C C . ALA A 1 85 ? 12.508 1.300 -10.766 1.00 87.69 85 ALA A C 1
ATOM 637 O O . ALA A 1 85 ? 13.392 0.544 -11.195 1.00 87.69 85 ALA A O 1
ATOM 638 N N . ARG A 1 86 ? 11.348 0.827 -10.328 1.00 91.69 86 ARG A N 1
ATOM 639 C CA . ARG A 1 86 ? 10.916 -0.574 -10.361 1.00 91.69 86 ARG A CA 1
ATOM 640 C C . ARG A 1 86 ? 9.511 -0.630 -10.951 1.00 91.69 86 ARG A C 1
ATOM 642 O O . ARG A 1 86 ? 8.791 0.345 -10.818 1.00 91.69 86 ARG A O 1
ATOM 649 N N . PRO A 1 87 ? 9.078 -1.723 -11.589 1.00 95.00 87 PRO A N 1
ATOM 650 C CA . PRO A 1 87 ? 7.682 -1.831 -11.987 1.00 95.00 87 PRO A CA 1
ATOM 651 C C . PRO A 1 87 ? 6.752 -1.708 -10.773 1.00 95.00 87 PRO A C 1
ATOM 653 O O . PRO A 1 87 ? 7.067 -2.211 -9.691 1.00 95.00 87 PRO A O 1
ATOM 656 N N . ALA A 1 88 ? 5.627 -1.021 -10.949 1.00 96.38 88 ALA A N 1
ATOM 657 C CA . ALA A 1 88 ? 4.616 -0.898 -9.915 1.00 96.38 88 ALA A CA 1
ATOM 658 C C . ALA A 1 88 ? 3.989 -2.266 -9.616 1.00 96.38 88 ALA A C 1
ATOM 660 O O . ALA A 1 88 ? 3.896 -3.132 -10.485 1.00 96.38 88 ALA A O 1
ATOM 661 N N . VAL A 1 89 ? 3.517 -2.460 -8.388 1.00 97.44 89 VAL A N 1
ATOM 662 C CA . VAL A 1 89 ? 2.834 -3.691 -7.978 1.00 97.44 89 VAL A CA 1
ATOM 663 C C . VAL A 1 89 ? 1.537 -3.323 -7.276 1.00 97.44 89 VAL A C 1
ATOM 665 O O . VAL A 1 89 ? 1.539 -2.605 -6.273 1.00 97.44 89 VAL A O 1
ATOM 668 N N . LEU A 1 90 ? 0.421 -3.814 -7.811 1.00 97.56 90 LEU A N 1
ATOM 669 C CA . LEU A 1 90 ? -0.894 -3.671 -7.203 1.00 97.56 90 LEU A CA 1
ATOM 670 C C . LEU A 1 90 ? -1.099 -4.784 -6.178 1.00 97.56 90 LEU A C 1
ATOM 672 O O . LEU A 1 90 ? -0.942 -5.965 -6.490 1.00 97.56 90 LEU A O 1
ATOM 676 N N . TYR A 1 91 ? -1.515 -4.398 -4.979 1.00 98.25 91 TYR A N 1
ATOM 677 C CA . TYR A 1 91 ? -1.844 -5.296 -3.884 1.00 98.25 91 TYR A CA 1
ATOM 678 C C . TYR A 1 91 ? -3.315 -5.175 -3.501 1.00 98.25 91 TYR A C 1
ATOM 680 O O . TYR A 1 91 ? -3.885 -4.083 -3.499 1.00 98.25 91 TYR A O 1
ATOM 688 N N . ALA A 1 92 ? -3.895 -6.303 -3.097 1.00 98.38 92 ALA A N 1
ATOM 689 C CA . ALA A 1 92 ? -5.124 -6.345 -2.318 1.00 98.38 92 ALA A CA 1
ATOM 690 C C . ALA A 1 92 ? -4.806 -6.949 -0.947 1.00 98.38 92 ALA A C 1
ATOM 692 O O . ALA A 1 92 ? -4.261 -8.054 -0.871 1.00 98.38 92 ALA A O 1
ATOM 693 N N . LEU A 1 93 ? -5.127 -6.234 0.127 1.00 98.69 93 LEU A N 1
ATOM 694 C CA . LEU A 1 93 ? -4.866 -6.638 1.508 1.00 98.69 93 LEU A CA 1
ATOM 695 C C . LEU A 1 93 ? -6.185 -6.843 2.259 1.00 98.69 93 LEU A C 1
ATOM 697 O O . LEU A 1 93 ? -7.142 -6.099 2.047 1.00 98.69 93 LEU A O 1
ATOM 701 N N . ASP A 1 94 ? -6.235 -7.801 3.180 1.00 98.50 94 ASP A N 1
ATOM 702 C CA . ASP A 1 94 ? -7.331 -7.904 4.146 1.00 98.50 94 ASP A CA 1
ATOM 703 C C . ASP A 1 94 ? -7.319 -6.671 5.060 1.00 98.50 94 ASP A C 1
ATOM 705 O O . ASP A 1 94 ? -6.327 -6.401 5.737 1.00 98.50 94 ASP A O 1
ATOM 709 N N . ALA A 1 95 ? -8.418 -5.916 5.116 1.00 98.06 95 ALA A N 1
ATOM 710 C CA . ALA A 1 95 ? -8.450 -4.638 5.831 1.00 98.06 95 ALA A CA 1
ATOM 711 C C . ALA A 1 95 ? -8.317 -4.764 7.356 1.00 98.06 95 ALA A C 1
ATOM 713 O O . ALA A 1 95 ? -8.007 -3.778 8.029 1.00 98.06 95 ALA A O 1
ATOM 714 N N . ARG A 1 96 ? -8.548 -5.951 7.930 1.00 97.62 96 ARG A N 1
ATOM 715 C CA . ARG A 1 96 ? -8.444 -6.168 9.382 1.00 97.62 96 ARG A CA 1
ATOM 716 C C . ARG A 1 96 ? -7.035 -6.518 9.833 1.00 97.62 96 ARG A C 1
ATOM 718 O O . ARG A 1 96 ? -6.698 -6.226 10.976 1.00 97.62 96 ARG A O 1
ATOM 725 N N . SER A 1 97 ? -6.244 -7.142 8.969 1.00 98.00 97 SER A N 1
ATOM 726 C CA . SER A 1 97 ? -4.929 -7.691 9.319 1.00 98.00 97 SER A CA 1
ATOM 727 C C . SER A 1 97 ? -3.773 -7.139 8.488 1.00 98.00 97 SER A C 1
ATOM 729 O O . SER A 1 97 ? -2.621 -7.294 8.884 1.00 98.00 97 SER A O 1
ATOM 731 N N . GLY A 1 98 ? -4.046 -6.526 7.336 1.00 98.12 98 GLY A N 1
ATOM 732 C CA . GLY A 1 98 ? -3.024 -6.116 6.371 1.00 98.12 98 GLY A CA 1
ATOM 733 C C . GLY A 1 98 ? -2.405 -7.278 5.590 1.00 98.12 98 GLY A C 1
ATOM 734 O O . GLY A 1 98 ? -1.465 -7.063 4.825 1.00 98.12 98 GLY A O 1
ATOM 735 N N . LYS A 1 99 ? -2.913 -8.506 5.762 1.00 98.19 99 LYS A N 1
ATOM 736 C CA . LYS A 1 99 ? -2.413 -9.692 5.063 1.00 98.19 99 LYS A CA 1
ATOM 737 C C . LYS A 1 99 ? -2.669 -9.568 3.562 1.00 98.19 99 LYS A C 1
ATOM 739 O O . LYS A 1 99 ? -3.787 -9.267 3.151 1.00 98.19 99 LYS A O 1
ATOM 744 N N . VAL A 1 100 ? -1.663 -9.879 2.746 1.00 98.19 100 VAL A N 1
ATOM 745 C CA . VAL A 1 100 ? -1.804 -9.928 1.283 1.00 98.19 100 VAL A CA 1
ATOM 746 C C . VAL A 1 100 ? -2.804 -11.019 0.886 1.00 98.19 100 VAL A C 1
ATOM 748 O O . VAL A 1 100 ? -2.632 -12.192 1.222 1.00 98.19 100 VAL A O 1
ATOM 751 N N . LEU A 1 101 ? -3.845 -10.617 0.161 1.00 98.50 101 LEU A N 1
ATOM 752 C CA . LEU A 1 101 ? -4.823 -11.492 -0.492 1.00 98.50 101 LEU A CA 1
ATOM 753 C C . LEU A 1 101 ? -4.475 -11.699 -1.969 1.00 98.50 101 LEU A C 1
ATOM 755 O O . LEU A 1 101 ? -4.700 -12.776 -2.512 1.00 98.50 101 LEU A O 1
ATOM 759 N N . TYR A 1 102 ? -3.917 -10.668 -2.605 1.00 98.38 102 TYR A N 1
ATOM 760 C CA . TYR A 1 102 ? -3.481 -10.684 -3.997 1.00 98.38 102 TYR A CA 1
ATOM 761 C C . TYR A 1 102 ? -2.309 -9.721 -4.212 1.00 98.38 102 TYR A C 1
ATOM 763 O O . TYR A 1 102 ? -2.228 -8.677 -3.561 1.00 98.38 102 TYR A O 1
ATOM 771 N N . GLN A 1 103 ? -1.444 -10.063 -5.167 1.00 96.94 103 GLN A N 1
ATOM 772 C CA . GLN A 1 103 ? -0.435 -9.176 -5.735 1.00 96.94 103 GLN A CA 1
ATOM 773 C C . GLN A 1 103 ? -0.368 -9.366 -7.255 1.00 96.94 103 GLN A C 1
ATOM 775 O O . GLN A 1 103 ? -0.504 -10.487 -7.746 1.00 96.94 103 GLN A O 1
ATOM 780 N N . SER A 1 104 ? -0.126 -8.291 -8.000 1.00 98.00 104 SER A N 1
ATOM 781 C CA . SER A 1 104 ? -0.051 -8.346 -9.465 1.00 98.00 104 SER A CA 1
ATOM 782 C C . SER A 1 104 ? 1.227 -8.984 -10.010 1.00 98.00 104 SER A C 1
ATOM 784 O O . SER A 1 104 ? 1.299 -9.261 -11.207 1.00 98.00 104 SER A O 1
ATOM 786 N N . GLY A 1 105 ? 2.251 -9.178 -9.173 1.00 95.69 105 GLY A N 1
ATOM 787 C CA . GLY A 1 105 ? 3.585 -9.563 -9.630 1.00 95.69 105 GLY A CA 1
ATOM 788 C C . GLY A 1 105 ? 4.087 -8.593 -10.704 1.00 95.69 105 GLY A C 1
ATOM 789 O O . GLY A 1 105 ? 3.974 -7.379 -10.548 1.00 95.69 105 GLY A O 1
ATOM 790 N N . SER A 1 106 ? 4.571 -9.131 -11.823 1.00 96.00 106 SER A N 1
ATOM 791 C CA . SER A 1 106 ? 5.110 -8.369 -12.958 1.00 96.00 106 SER A CA 1
ATOM 792 C C . SER A 1 106 ? 4.075 -7.973 -14.022 1.00 96.00 106 SER A C 1
ATOM 794 O O . SER A 1 106 ? 4.458 -7.619 -15.135 1.00 96.00 106 SER A O 1
ATOM 796 N N . ALA A 1 107 ? 2.770 -8.057 -13.730 1.00 97.62 107 ALA A N 1
ATOM 797 C CA . ALA A 1 107 ? 1.729 -7.706 -14.704 1.00 97.62 107 ALA A CA 1
ATOM 798 C C . ALA A 1 107 ? 1.756 -6.222 -15.116 1.00 97.62 107 ALA A C 1
ATOM 800 O O . ALA A 1 107 ? 1.321 -5.878 -16.213 1.00 97.62 107 ALA A O 1
ATOM 801 N N . ILE A 1 108 ? 2.271 -5.346 -14.250 1.00 96.56 108 ILE A N 1
ATOM 802 C CA . ILE A 1 108 ? 2.535 -3.944 -14.568 1.00 96.56 108 ILE A CA 1
ATOM 803 C C . ILE A 1 108 ? 4.019 -3.833 -14.924 1.00 96.56 108 ILE A C 1
ATOM 805 O O . ILE A 1 108 ? 4.875 -4.307 -14.182 1.00 96.56 108 ILE A O 1
ATOM 809 N N . THR A 1 109 ? 4.325 -3.231 -16.072 1.00 95.75 109 THR A N 1
ATOM 810 C CA . THR A 1 109 ? 5.681 -3.212 -16.653 1.00 95.75 109 THR A CA 1
ATOM 811 C C . THR A 1 109 ? 6.430 -1.896 -16.442 1.00 95.75 109 T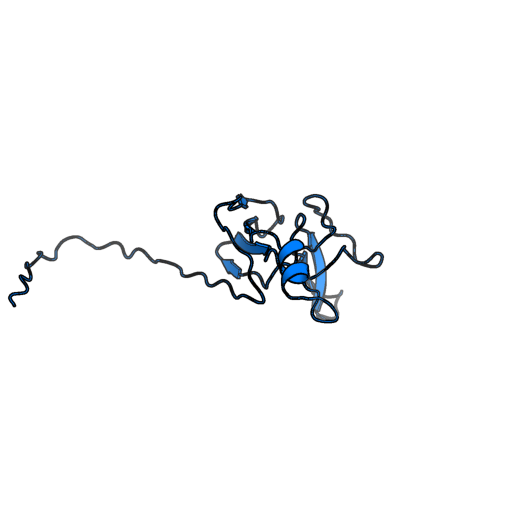HR A C 1
ATOM 813 O O . THR A 1 109 ? 7.603 -1.796 -16.790 1.00 95.75 109 THR A O 1
ATOM 816 N N . SER A 1 110 ? 5.768 -0.893 -15.864 1.00 92.94 110 SER A N 1
ATOM 817 C CA . SER A 1 110 ? 6.324 0.433 -15.589 1.00 92.94 110 SER A CA 1
ATOM 818 C C . SER A 1 110 ? 5.954 0.893 -14.178 1.00 92.94 110 SER A C 1
ATOM 820 O O . SER A 1 110 ? 5.253 0.196 -13.450 1.00 92.94 110 SER A O 1
ATOM 822 N N . TRP A 1 111 ? 6.434 2.064 -13.791 1.00 93.06 111 TRP A N 1
ATOM 823 C CA . TRP A 1 111 ? 6.166 2.733 -12.523 1.00 93.06 111 TRP A CA 1
ATOM 824 C C . TRP A 1 111 ? 5.189 3.895 -12.718 1.00 93.06 111 TRP A C 1
ATOM 826 O O . TRP A 1 111 ? 4.871 4.280 -13.847 1.00 93.06 111 TRP A O 1
ATOM 836 N N . VAL A 1 112 ? 4.729 4.466 -11.609 1.00 91.19 112 VAL A N 1
ATOM 837 C CA . VAL A 1 112 ? 3.917 5.688 -11.598 1.00 91.19 112 VAL A CA 1
ATOM 838 C C . VAL A 1 112 ? 4.535 6.729 -10.670 1.00 91.19 112 VAL A C 1
ATOM 840 O O . VAL A 1 112 ? 5.193 6.371 -9.699 1.00 91.19 112 VAL A O 1
ATOM 843 N N . HIS A 1 113 ? 4.317 8.008 -10.975 1.00 87.19 113 HIS A N 1
ATOM 844 C CA . HIS A 1 113 ? 4.670 9.140 -10.119 1.00 87.19 113 HIS A CA 1
ATOM 845 C C . HIS A 1 113 ? 3.381 9.847 -9.721 1.00 87.19 113 HIS A C 1
ATOM 847 O O . HIS A 1 113 ? 2.775 10.488 -10.578 1.00 87.19 113 HIS A O 1
ATOM 853 N N . PHE A 1 114 ? 2.958 9.697 -8.465 1.00 78.81 114 PHE A N 1
ATOM 854 C CA . PHE A 1 114 ? 1.654 10.152 -7.968 1.00 78.81 114 PHE A CA 1
ATOM 855 C C . PHE A 1 114 ? 0.459 9.591 -8.756 1.00 78.81 114 PHE A C 1
ATOM 857 O O . PHE A 1 114 ? 0.082 10.089 -9.818 1.00 78.81 114 PHE A O 1
ATOM 864 N N . SER A 1 115 ? -0.201 8.576 -8.207 1.00 82.81 115 SER A N 1
ATOM 865 C CA . SER A 1 115 ? -1.440 8.034 -8.768 1.00 82.81 115 SER A CA 1
ATOM 866 C C . SER A 1 115 ? -2.630 8.158 -7.816 1.00 82.81 115 SER A C 1
ATOM 868 O O . SER A 1 115 ? -2.512 8.533 -6.649 1.00 82.81 115 SER A O 1
ATOM 870 N N . GLY A 1 116 ? -3.812 7.839 -8.341 1.00 85.88 116 GLY A N 1
ATOM 871 C CA . GLY A 1 116 ? -5.027 7.647 -7.564 1.00 85.88 116 GLY A CA 1
ATOM 872 C C . GLY A 1 116 ? -5.753 6.419 -8.088 1.00 85.88 116 GLY A C 1
ATOM 873 O O . GLY A 1 116 ? -6.241 6.422 -9.219 1.00 85.88 116 GLY A O 1
ATOM 874 N N . LEU A 1 117 ? -5.808 5.357 -7.283 1.00 92.25 117 LEU A N 1
ATOM 875 C CA . LEU A 1 117 ? -6.628 4.199 -7.619 1.00 92.25 117 LEU A CA 1
ATOM 876 C C . LEU A 1 117 ? -8.107 4.608 -7.597 1.00 92.25 117 LEU A C 1
ATOM 878 O O . LEU A 1 117 ? -8.545 5.377 -6.744 1.00 92.25 117 LEU A O 1
ATOM 882 N N . ALA A 1 118 ? -8.885 4.060 -8.525 1.00 92.38 118 ALA A N 1
ATOM 883 C CA . ALA A 1 118 ? -10.334 4.179 -8.530 1.00 92.38 118 ALA A CA 1
ATOM 884 C C . ALA A 1 118 ? -10.935 2.775 -8.540 1.00 92.38 118 ALA A C 1
ATOM 886 O O . ALA A 1 118 ? -10.534 1.922 -9.332 1.00 92.38 118 ALA A O 1
ATOM 887 N N . VAL A 1 119 ? -11.901 2.540 -7.655 1.00 91.62 119 VAL A N 1
ATOM 888 C CA . VAL A 1 119 ? -12.683 1.305 -7.626 1.00 91.62 119 VAL A CA 1
ATOM 889 C C . VAL A 1 119 ? -14.118 1.641 -7.991 1.00 91.62 119 VAL A C 1
ATOM 891 O O . VAL A 1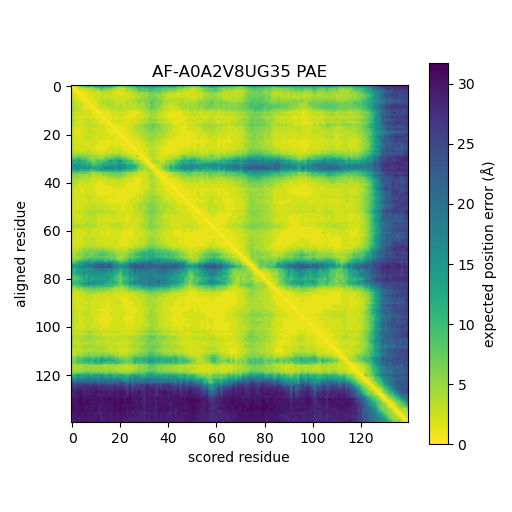 119 ? -14.712 2.562 -7.431 1.00 91.62 119 VAL A O 1
ATOM 894 N N . SER A 1 120 ? -14.681 0.902 -8.939 1.00 89.56 120 SER A N 1
ATOM 895 C CA . SER A 1 120 ? -16.110 0.934 -9.213 1.00 89.56 120 SER A CA 1
ATOM 896 C C . SER A 1 120 ? -16.729 -0.377 -8.757 1.00 89.56 120 SER A C 1
ATOM 898 O O . SER A 1 120 ? -16.123 -1.447 -8.831 1.00 89.56 120 SER A O 1
ATOM 900 N N . MET A 1 121 ? -17.954 -0.289 -8.254 1.00 81.12 121 MET A N 1
ATOM 901 C CA . MET A 1 121 ? -18.753 -1.466 -7.971 1.00 81.12 121 MET A CA 1
ATOM 902 C C . MET A 1 121 ? -19.678 -1.706 -9.155 1.00 81.12 121 MET A C 1
ATOM 904 O O . MET A 1 121 ? -20.498 -0.852 -9.488 1.00 81.12 121 MET A O 1
ATOM 908 N N . PHE A 1 122 ? -19.576 -2.879 -9.774 1.00 73.50 122 PHE A N 1
ATOM 909 C CA . PHE A 1 122 ? -20.579 -3.313 -10.733 1.00 73.50 122 PHE A CA 1
ATOM 910 C C . PHE A 1 122 ? -21.730 -3.978 -9.978 1.00 73.50 122 PHE A C 1
ATOM 912 O O . PHE A 1 122 ? -21.605 -5.107 -9.502 1.00 73.50 122 PHE A O 1
ATOM 919 N N . LEU A 1 123 ? -22.861 -3.279 -9.855 1.00 71.19 123 LEU A N 1
ATOM 920 C CA . LEU A 1 123 ? -24.100 -3.928 -9.449 1.00 71.19 123 LEU A CA 1
ATOM 921 C C . LEU A 1 123 ? -24.645 -4.664 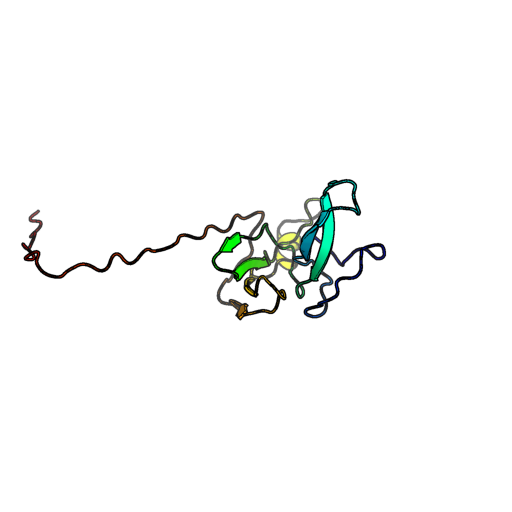-10.668 1.00 71.19 123 LEU A C 1
ATOM 923 O O . LEU A 1 123 ? -25.223 -4.059 -11.570 1.00 71.19 123 LEU A O 1
ATOM 927 N N . MET A 1 124 ? -24.469 -5.980 -10.691 1.00 58.09 124 MET A N 1
ATOM 928 C CA . MET A 1 124 ? -25.151 -6.815 -11.664 1.00 58.09 124 MET A CA 1
ATOM 929 C C . MET A 1 124 ? -26.640 -6.821 -11.301 1.00 58.09 124 MET A C 1
ATOM 931 O O . MET A 1 124 ? -27.099 -7.637 -10.500 1.00 58.09 124 MET A O 1
ATOM 935 N N . ALA A 1 125 ? -27.394 -5.863 -11.847 1.00 55.56 125 ALA A N 1
ATOM 936 C CA . ALA A 1 125 ? -28.844 -5.912 -11.822 1.00 55.56 125 ALA A CA 1
ATOM 937 C C . ALA A 1 125 ? -29.237 -7.240 -12.468 1.00 55.56 125 ALA A C 1
ATOM 939 O O . ALA A 1 125 ? -28.926 -7.494 -13.634 1.00 55.56 125 ALA A O 1
ATOM 940 N N . ARG A 1 126 ? -29.849 -8.131 -11.685 1.00 52.25 126 ARG A N 1
ATOM 941 C CA . ARG A 1 126 ? -30.431 -9.355 -12.224 1.00 52.25 126 ARG A CA 1
ATOM 942 C C . ARG A 1 126 ? -31.490 -8.919 -13.229 1.00 52.25 126 ARG A C 1
ATOM 944 O O . ARG A 1 126 ? -32.573 -8.503 -12.835 1.00 52.25 126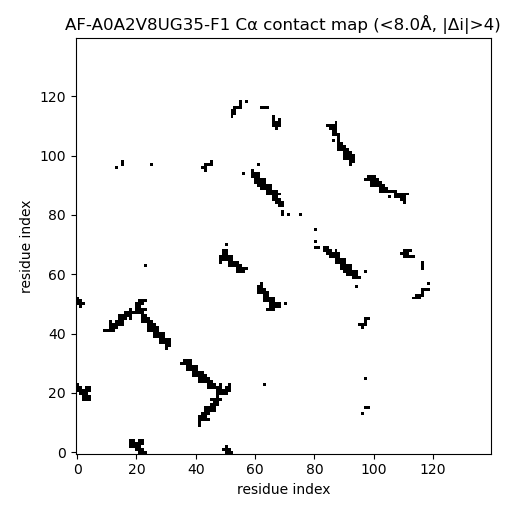 ARG A O 1
ATOM 951 N N . PHE A 1 127 ? -31.152 -8.972 -14.514 1.00 49.12 127 PHE A N 1
ATOM 952 C CA . PHE A 1 127 ? -3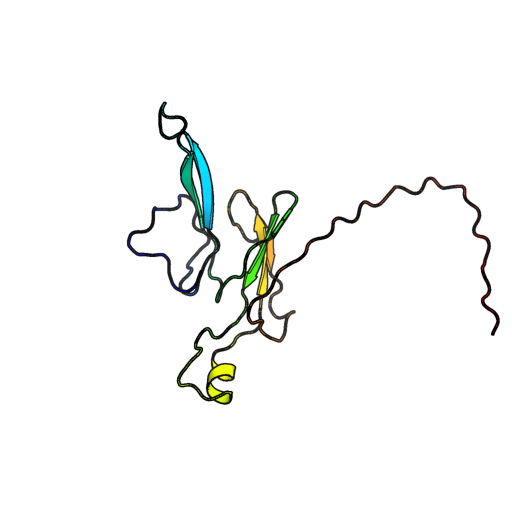2.123 -8.853 -15.586 1.00 49.12 127 PHE A CA 1
ATOM 953 C C . PHE A 1 127 ? -33.154 -9.962 -15.367 1.00 49.12 127 PHE A C 1
ATOM 955 O O . PHE A 1 127 ? -32.850 -11.146 -15.519 1.00 49.12 127 PHE A O 1
ATOM 962 N N . MET A 1 128 ? -34.365 -9.579 -14.957 1.00 51.50 128 MET A N 1
ATOM 963 C CA . MET A 1 128 ? -35.538 -10.413 -15.182 1.00 51.50 128 MET A CA 1
ATOM 964 C C . MET A 1 128 ? -35.577 -10.710 -16.687 1.00 51.50 128 MET A C 1
ATOM 966 O O . MET A 1 128 ? -35.452 -9.773 -17.483 1.00 51.50 128 MET A O 1
ATOM 970 N N . PRO A 1 129 ? -35.694 -11.979 -17.114 1.00 53.62 129 PRO A N 1
ATOM 971 C CA . PRO A 1 129 ? -35.920 -12.255 -18.520 1.00 53.62 129 PRO A CA 1
ATOM 972 C C . PRO A 1 129 ? -37.311 -11.713 -18.872 1.00 53.62 129 PRO A C 1
ATOM 974 O O . PRO A 1 129 ? -38.120 -11.498 -17.975 1.00 53.62 129 PRO A O 1
ATOM 977 N N . TRP A 1 130 ? -37.602 -11.575 -20.163 1.00 46.72 130 TRP A N 1
ATOM 978 C CA . TRP A 1 130 ? -38.819 -10.992 -20.756 1.00 46.72 130 TRP A CA 1
ATOM 979 C C . TRP A 1 130 ? -38.697 -9.528 -21.193 1.00 46.72 130 TRP A C 1
ATOM 981 O O . TRP A 1 130 ? -39.584 -8.715 -20.958 1.00 46.72 130 TRP A O 1
ATOM 991 N N . THR A 1 131 ? -37.669 -9.239 -21.995 1.00 45.72 131 THR A N 1
ATOM 992 C CA . THR A 1 131 ? -37.830 -8.242 -23.061 1.00 45.72 131 THR A CA 1
ATOM 993 C C . THR A 1 131 ? -37.178 -8.754 -24.340 1.00 45.72 131 THR A C 1
ATOM 995 O O . THR A 1 131 ? -35.969 -8.962 -24.413 1.00 45.72 131 THR A O 1
ATOM 998 N N . THR A 1 132 ? -38.014 -9.019 -25.339 1.00 46.06 132 THR A N 1
ATOM 999 C CA . THR A 1 132 ? -37.664 -9.477 -26.684 1.00 46.06 132 THR A CA 1
ATOM 1000 C C . THR A 1 132 ? -36.565 -8.617 -27.310 1.00 46.06 132 THR A C 1
ATOM 1002 O O . THR A 1 132 ? -36.725 -7.408 -27.467 1.00 46.06 132 THR A O 1
ATOM 1005 N N . ILE A 1 133 ? -35.471 -9.258 -27.730 1.00 48.41 133 ILE A N 1
ATOM 1006 C CA . ILE A 1 133 ? -34.414 -8.642 -28.537 1.00 48.41 133 ILE A CA 1
ATOM 1007 C C . ILE A 1 133 ? -35.021 -8.243 -29.889 1.00 48.41 133 ILE A C 1
ATOM 1009 O O . ILE A 1 133 ? -35.304 -9.102 -30.726 1.00 48.41 133 ILE A O 1
ATOM 1013 N N . ARG A 1 134 ? -35.206 -6.942 -30.139 1.00 45.47 134 ARG A N 1
ATOM 1014 C CA . ARG A 1 134 ? -35.317 -6.431 -31.510 1.00 45.47 134 ARG A CA 1
ATOM 1015 C C . ARG A 1 134 ? -33.909 -6.103 -31.993 1.00 45.47 134 ARG A C 1
ATOM 1017 O O . ARG A 1 134 ? -33.256 -5.216 -31.454 1.00 45.47 134 ARG A O 1
ATOM 1024 N N . LYS A 1 135 ? -33.441 -6.868 -32.985 1.00 45.47 135 LYS A N 1
ATOM 1025 C CA . LYS A 1 135 ? -32.230 -6.577 -33.759 1.00 45.47 135 LYS A CA 1
ATOM 1026 C C . LYS A 1 135 ? -32.270 -5.120 -34.227 1.00 45.47 135 LYS A C 1
ATOM 1028 O O . LYS A 1 135 ? -33.220 -4.736 -34.903 1.00 45.47 135 LYS A O 1
ATOM 1033 N N . PHE A 1 136 ? -31.222 -4.360 -33.936 1.00 41.53 136 PHE A N 1
ATOM 1034 C CA . PHE A 1 136 ? -30.892 -3.171 -34.710 1.00 41.53 136 PHE A CA 1
ATOM 1035 C C . PHE A 1 136 ? -29.802 -3.561 -35.705 1.00 41.53 136 PHE A C 1
ATOM 1037 O O . PHE A 1 136 ? -28.667 -3.836 -35.328 1.00 41.53 136 PHE A O 1
ATOM 1044 N N . THR A 1 137 ? -30.183 -3.643 -36.977 1.00 47.84 137 THR A N 1
ATOM 1045 C CA . THR A 1 137 ? -29.239 -3.575 -38.090 1.00 47.84 137 THR A CA 1
ATOM 1046 C C . THR A 1 137 ? -28.897 -2.103 -38.271 1.00 47.84 137 THR A C 1
ATOM 1048 O O . THR A 1 137 ? -29.793 -1.308 -38.548 1.00 47.84 137 THR A O 1
ATOM 1051 N N . VAL A 1 138 ? -27.628 -1.736 -38.109 1.00 45.38 138 VAL A N 1
ATOM 1052 C CA . VAL A 1 138 ? -27.132 -0.455 -38.620 1.00 45.38 138 VAL A CA 1
ATOM 1053 C C . VAL A 1 138 ? -26.831 -0.666 -40.099 1.00 45.38 138 VAL A C 1
ATOM 1055 O O . VAL A 1 138 ? -26.054 -1.551 -40.455 1.00 45.38 138 VAL A O 1
ATOM 1058 N N . LEU A 1 139 ? -27.513 0.098 -40.947 1.00 38.44 139 LEU A N 1
ATOM 1059 C CA . LEU A 1 139 ? -27.173 0.256 -42.352 1.00 38.44 139 LEU A CA 1
ATOM 1060 C C . LEU A 1 139 ? -26.557 1.642 -42.538 1.00 38.44 139 LEU A C 1
ATOM 1062 O O . LEU A 1 139 ? -27.121 2.629 -42.065 1.00 38.44 139 LEU A O 1
ATOM 1066 N N . VAL A 1 140 ? -25.474 1.611 -43.320 1.00 50.72 140 VAL A N 1
ATOM 1067 C CA . VAL A 1 140 ? -24.588 2.666 -43.840 1.00 50.72 140 VAL A CA 1
ATOM 1068 C C . VAL A 1 140 ? -23.552 3.218 -42.865 1.00 50.72 140 VAL A C 1
ATOM 1070 O O . VAL A 1 140 ? -23.917 3.962 -41.934 1.00 50.72 140 VAL A O 1
#